Protein AF-A0A4R7LLY3-F1 (afdb_monomer_lite)

Secondary structure (DSSP, 8-state):
-PPPHHHHHHHHHHHHHHHT--HHHHHHHHTS-----SS--HHHHHHHHHHHHHHHHHHSTT---GGGTTHHHHHHHHHHHTS--SSS-HHHHHHHHHHHHHHHHT--S-TTTGGGSHHHHHHHHHS-HHHHHHHHHHHHHHHHHTT-

Foldseek 3Di:
DDDDPVLCVLLVLLLVVLLPDDLVLQLVLLLLDQPPPDPHHSVRLSVVLSVLSVCCNPVVSLEDDPVPPSVSNLVSLLSLCVDQDQAANVSVLNSLSSVLSHCSPVVPDPSCPVCVDPRNLNSLCRYPPSSSVSNVVSVVVNVVVVVD

Sequence (148 aa):
MPENPKTHSIASSITALIASTDDEVLRDISRYDNHGGGGVTYEEALELHFKGLKDLIGRHNCRADWSKHYWYPMEAVELRAFVPDNGDNKSFAVATLFLLLDDIEDGGRDHMEARSSQRFLKSYQALPSEYSKLIMDGLKYLNNKSSI

Structure (mmCIF, N/CA/C/O backbone):
data_AF-A0A4R7LLY3-F1
#
_entry.id   AF-A0A4R7LLY3-F1
#
loop_
_atom_site.group_PDB
_atom_site.id
_atom_site.type_symbol
_atom_site.label_atom_id
_atom_site.label_alt_id
_atom_site.label_comp_id
_atom_site.label_asym_id
_atom_site.label_entity_id
_atom_site.label_seq_id
_atom_site.pdbx_PDB_ins_code
_atom_site.Cartn_x
_atom_site.Cartn_y
_atom_site.Cartn_z
_atom_site.occupancy
_atom_site.B_iso_or_equiv
_atom_site.auth_seq_id
_atom_site.auth_comp_id
_atom_site.auth_asym_id
_atom_site.auth_atom_id
_atom_site.pdbx_PDB_model_num
ATOM 1 N N . MET A 1 1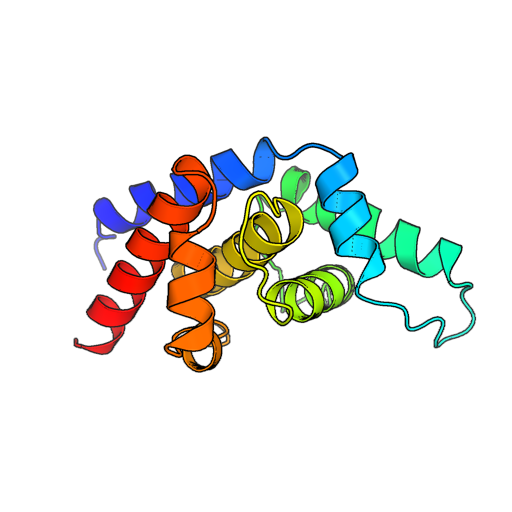 ? -10.729 -24.607 12.266 1.00 40.16 1 MET A N 1
ATOM 2 C CA . MET A 1 1 ? -11.101 -23.657 13.339 1.00 40.16 1 MET A CA 1
ATOM 3 C C . MET A 1 1 ? -12.129 -22.696 12.764 1.00 40.16 1 MET A C 1
ATOM 5 O O . MET A 1 1 ? -11.964 -22.365 11.597 1.00 40.16 1 MET A O 1
ATOM 9 N N . PRO A 1 2 ? -13.204 -22.315 13.475 1.00 42.09 2 PRO A N 1
ATOM 10 C CA . PRO A 1 2 ? -14.177 -21.380 12.918 1.00 42.09 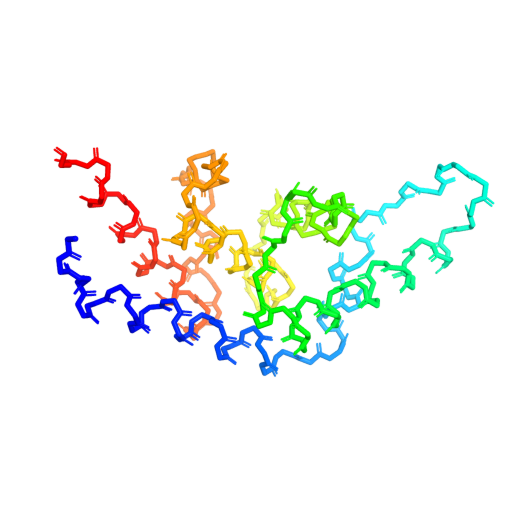2 PRO A CA 1
ATOM 11 C C . PRO A 1 2 ? -13.528 -19.997 12.777 1.00 42.09 2 PRO A C 1
ATOM 13 O O . PRO A 1 2 ? -13.006 -19.449 13.746 1.00 42.09 2 PRO A O 1
ATOM 16 N N . GLU A 1 3 ? -13.512 -19.476 11.553 1.00 45.06 3 GLU A N 1
ATOM 17 C CA . GLU A 1 3 ? -12.971 -18.161 11.211 1.00 45.06 3 GLU A CA 1
ATOM 18 C C . GLU A 1 3 ? -13.739 -17.061 11.959 1.00 45.06 3 GLU A C 1
ATOM 20 O O . GLU A 1 3 ? -14.970 -17.060 12.010 1.00 45.06 3 GLU A O 1
ATOM 25 N N . ASN A 1 4 ? -13.020 -16.125 12.581 1.00 49.06 4 ASN A N 1
ATOM 26 C CA . ASN A 1 4 ? -13.633 -15.023 13.314 1.00 49.06 4 ASN A CA 1
ATOM 27 C C . ASN A 1 4 ? -14.253 -14.027 12.310 1.00 49.06 4 ASN A C 1
ATOM 29 O O . ASN A 1 4 ? -13.516 -13.442 11.513 1.00 49.06 4 ASN A O 1
ATOM 33 N N . PRO A 1 5 ? -15.572 -13.761 12.345 1.00 51.66 5 PRO A N 1
ATOM 34 C CA . PRO A 1 5 ? -16.241 -12.893 11.369 1.00 51.66 5 PRO A CA 1
ATOM 35 C C . PRO A 1 5 ? -15.711 -11.448 11.351 1.00 51.66 5 PRO A C 1
ATOM 37 O O . PRO A 1 5 ? -15.893 -10.736 10.365 1.00 51.66 5 PRO A O 1
ATOM 40 N N . LYS A 1 6 ? -15.009 -11.002 12.404 1.00 55.84 6 LYS A N 1
ATOM 41 C CA . LYS A 1 6 ? -14.351 -9.683 12.434 1.00 55.84 6 LYS A CA 1
ATOM 42 C C . LYS A 1 6 ? -13.113 -9.601 11.533 1.00 55.84 6 LYS A C 1
ATOM 44 O O . LYS A 1 6 ? -12.826 -8.528 11.012 1.00 55.84 6 LYS A O 1
ATOM 49 N N . THR A 1 7 ? -12.410 -10.715 11.326 1.00 54.69 7 THR A N 1
ATOM 50 C CA . THR A 1 7 ? -11.206 -10.796 10.483 1.00 54.69 7 THR A CA 1
ATOM 51 C C . THR A 1 7 ? -11.535 -10.530 9.019 1.00 54.69 7 THR A C 1
ATOM 53 O O . THR A 1 7 ? -10.885 -9.703 8.382 1.00 54.69 7 THR A O 1
ATOM 56 N N . HIS A 1 8 ? -12.609 -11.156 8.523 1.00 59.09 8 HIS A N 1
ATOM 57 C CA . HIS A 1 8 ? -13.092 -10.958 7.154 1.00 59.09 8 HIS A CA 1
ATOM 58 C C . HIS A 1 8 ? -13.503 -9.508 6.884 1.00 59.09 8 HIS A C 1
ATOM 60 O O . HIS A 1 8 ? -13.317 -9.025 5.774 1.00 59.09 8 HIS A O 1
ATOM 66 N N . SER A 1 9 ? -13.989 -8.769 7.887 1.00 82.88 9 SER A N 1
ATOM 67 C CA . SER A 1 9 ? -14.405 -7.373 7.702 1.00 82.88 9 SER A CA 1
ATOM 68 C C . SER A 1 9 ? -13.233 -6.410 7.483 1.00 82.88 9 SER A C 1
ATOM 70 O O . SER A 1 9 ? -13.346 -5.523 6.637 1.00 82.88 9 SER A O 1
ATOM 72 N N . ILE A 1 10 ? -12.136 -6.543 8.237 1.00 90.62 10 ILE A N 1
ATOM 73 C CA . ILE A 1 10 ? -11.000 -5.607 8.144 1.00 90.62 10 ILE A CA 1
ATOM 74 C C . ILE A 1 10 ? -10.178 -5.906 6.890 1.00 90.62 10 ILE A C 1
ATOM 76 O O . ILE A 1 10 ? -9.956 -4.996 6.096 1.00 90.62 10 ILE A O 1
ATOM 80 N N . ALA A 1 11 ? -9.817 -7.174 6.657 1.00 91.06 11 ALA A N 1
ATOM 81 C CA . ALA A 1 11 ? -9.072 -7.583 5.464 1.00 91.06 11 ALA A CA 1
ATOM 82 C C . ALA A 1 11 ? -9.822 -7.224 4.168 1.00 91.06 11 ALA A C 1
ATOM 84 O O . ALA A 1 11 ? -9.231 -6.652 3.253 1.00 91.06 11 ALA A O 1
ATOM 85 N N . SER A 1 12 ? -11.143 -7.449 4.117 1.00 92.88 12 SER A N 1
ATOM 86 C CA . SER A 1 12 ? -11.955 -7.059 2.953 1.00 92.88 12 SER A CA 1
ATOM 87 C C . SER A 1 12 ? -12.010 -5.546 2.754 1.00 92.88 12 SER A C 1
ATOM 89 O O . SER A 1 12 ? -11.974 -5.083 1.618 1.00 92.88 12 SER A O 1
ATOM 91 N N . SER A 1 13 ? -12.075 -4.763 3.837 1.00 95.00 13 SER A N 1
ATOM 92 C CA . SER A 1 13 ? -12.093 -3.295 3.739 1.00 95.00 13 SER A CA 1
ATOM 93 C C . SER A 1 13 ? -10.754 -2.747 3.246 1.00 95.00 13 SER A C 1
ATOM 95 O O . SER A 1 13 ? -10.731 -1.859 2.398 1.00 95.00 13 SER A O 1
ATOM 97 N N . ILE A 1 14 ? -9.643 -3.308 3.735 1.00 95.81 14 ILE A N 1
ATOM 98 C CA . ILE A 1 14 ? -8.294 -2.980 3.263 1.00 95.81 14 ILE A CA 1
ATOM 99 C C . ILE A 1 14 ? -8.152 -3.350 1.781 1.00 95.81 14 ILE A C 1
ATOM 101 O O . ILE A 1 14 ? -7.760 -2.508 0.978 1.00 95.81 14 ILE A O 1
ATOM 105 N N . THR A 1 15 ? -8.552 -4.568 1.405 1.00 95.12 15 THR A N 1
ATOM 106 C CA . THR A 1 15 ? -8.518 -5.047 0.014 1.00 95.12 15 THR A CA 1
ATOM 107 C C . THR A 1 15 ? -9.320 -4.135 -0.911 1.00 95.12 15 THR A C 1
ATOM 109 O O . THR A 1 15 ? -8.818 -3.728 -1.954 1.00 95.12 15 THR A O 1
ATOM 112 N N . ALA A 1 16 ? -10.548 -3.770 -0.529 1.00 95.25 16 ALA A N 1
ATOM 113 C CA . ALA A 1 16 ? -11.403 -2.898 -1.332 1.00 95.25 16 ALA A CA 1
ATOM 114 C C . ALA A 1 16 ? -10.771 -1.517 -1.554 1.00 95.25 16 ALA A C 1
ATOM 116 O O . ALA A 1 16 ? -10.820 -0.983 -2.661 1.00 95.25 16 ALA A O 1
ATOM 117 N N . LEU A 1 17 ? -10.144 -0.957 -0.518 1.00 96.44 17 LEU A N 1
ATOM 118 C CA . LEU A 1 17 ? -9.499 0.346 -0.602 1.00 96.44 17 LEU A CA 1
ATOM 119 C C . LEU A 1 17 ? -8.230 0.300 -1.473 1.00 96.44 17 LEU A C 1
ATOM 121 O O . LEU A 1 17 ? -8.070 1.144 -2.357 1.00 96.44 17 LEU A O 1
ATOM 125 N N . ILE A 1 18 ? -7.383 -0.721 -1.310 1.00 96.31 18 ILE A N 1
ATOM 126 C CA . ILE A 1 18 ? -6.226 -0.949 -2.191 1.00 96.31 18 ILE A CA 1
ATOM 127 C C . ILE A 1 18 ? -6.691 -1.120 -3.646 1.00 96.31 18 ILE A C 1
ATOM 129 O O . ILE A 1 18 ? -6.160 -0.469 -4.542 1.00 96.31 18 ILE A O 1
ATOM 133 N N . ALA A 1 19 ? -7.727 -1.926 -3.891 1.00 95.44 19 ALA A N 1
ATOM 134 C CA . ALA A 1 19 ? -8.247 -2.176 -5.234 1.00 95.44 19 ALA A CA 1
ATOM 135 C C . ALA A 1 19 ? -8.849 -0.931 -5.909 1.00 95.44 19 ALA A C 1
ATOM 137 O O . ALA A 1 19 ? -8.879 -0.855 -7.137 1.00 95.44 19 ALA A O 1
ATOM 138 N N . SER A 1 20 ? -9.308 0.044 -5.121 1.00 95.00 20 SER A N 1
ATOM 139 C CA . SER A 1 20 ? -9.812 1.332 -5.613 1.00 95.00 20 SER A CA 1
ATOM 140 C C . SER A 1 20 ? -8.725 2.387 -5.845 1.00 95.00 20 SER A C 1
ATOM 142 O O . SER A 1 20 ? -9.041 3.485 -6.295 1.00 95.00 20 SER A O 1
ATOM 144 N N . THR A 1 21 ? -7.463 2.075 -5.534 1.00 94.81 21 THR A N 1
ATOM 145 C CA . THR A 1 21 ? -6.358 3.035 -5.615 1.00 94.81 21 THR A CA 1
ATOM 146 C C . THR A 1 21 ? -6.023 3.392 -7.063 1.00 94.81 21 THR A C 1
ATOM 148 O O . THR A 1 21 ? -5.897 2.532 -7.936 1.00 94.81 21 THR A O 1
ATOM 151 N N . ASP A 1 22 ? -5.836 4.685 -7.293 1.00 94.94 22 ASP A N 1
ATOM 152 C CA . ASP A 1 22 ? -5.508 5.306 -8.567 1.00 94.94 22 ASP A CA 1
ATOM 153 C C . ASP A 1 22 ? -4.120 4.875 -9.074 1.00 94.94 22 ASP A C 1
ATOM 155 O O . ASP A 1 22 ? -3.164 4.728 -8.306 1.00 94.94 22 ASP A O 1
ATOM 159 N N . ASP A 1 23 ? -3.962 4.779 -10.397 1.00 96.00 23 ASP A N 1
ATOM 160 C CA . ASP A 1 23 ? -2.685 4.405 -11.020 1.00 96.00 23 ASP A CA 1
ATOM 161 C C . ASP A 1 23 ? -1.538 5.363 -10.659 1.00 96.00 23 ASP A C 1
ATOM 163 O O . ASP A 1 23 ? -0.390 4.933 -10.576 1.00 96.00 23 ASP A O 1
ATOM 167 N N . GLU A 1 24 ? -1.822 6.644 -10.410 1.00 96.19 24 GLU A N 1
ATOM 168 C CA . GLU A 1 24 ? -0.807 7.621 -9.997 1.00 96.19 24 GLU A CA 1
ATOM 169 C C . GLU A 1 24 ? -0.163 7.249 -8.656 1.00 96.19 24 GLU A C 1
ATOM 171 O O . GLU A 1 24 ? 1.058 7.316 -8.518 1.00 96.19 24 GLU A O 1
ATOM 176 N N . VAL A 1 25 ? -0.963 6.783 -7.695 1.00 95.75 25 VAL A N 1
ATOM 177 C CA . VAL A 1 25 ? -0.475 6.359 -6.378 1.00 95.75 25 VAL A CA 1
ATOM 178 C C . VAL A 1 25 ? 0.392 5.109 -6.512 1.00 95.75 25 VAL A C 1
ATOM 180 O O . VAL A 1 25 ? 1.459 5.027 -5.908 1.00 95.75 25 VAL A O 1
ATOM 183 N N . LEU A 1 26 ? -0.016 4.153 -7.350 1.00 95.12 26 LEU A N 1
ATOM 184 C CA . LEU A 1 26 ? 0.763 2.938 -7.611 1.00 95.12 26 LEU A CA 1
ATOM 185 C C . LEU A 1 26 ? 2.074 3.245 -8.350 1.00 95.12 26 LEU A C 1
ATOM 187 O O . LEU A 1 26 ? 3.115 2.656 -8.049 1.00 95.12 26 LEU A O 1
ATOM 191 N N . ARG A 1 27 ? 2.051 4.192 -9.296 1.00 94.19 27 ARG A N 1
ATOM 192 C CA . ARG A 1 27 ? 3.265 4.693 -9.956 1.00 94.19 27 ARG A CA 1
ATOM 193 C C . ARG A 1 27 ? 4.191 5.378 -8.968 1.00 94.19 27 ARG A C 1
ATOM 195 O O . ARG A 1 27 ? 5.400 5.222 -9.088 1.00 94.19 27 ARG A O 1
ATOM 202 N N . ASP A 1 28 ? 3.645 6.105 -7.999 1.00 93.75 28 ASP A N 1
ATOM 203 C CA . ASP A 1 28 ? 4.449 6.719 -6.953 1.00 93.75 28 ASP A CA 1
ATOM 204 C C . ASP A 1 28 ? 5.131 5.673 -6.066 1.00 93.75 28 ASP A C 1
ATOM 206 O O . ASP A 1 28 ? 6.340 5.752 -5.881 1.00 93.75 28 ASP A O 1
ATOM 210 N N . ILE A 1 29 ? 4.409 4.634 -5.624 1.00 93.88 29 ILE A N 1
ATOM 211 C CA . ILE A 1 29 ? 4.998 3.493 -4.892 1.00 93.88 29 ILE A CA 1
ATOM 212 C C . ILE A 1 29 ? 6.149 2.871 -5.697 1.00 93.88 29 ILE A C 1
ATOM 214 O O . ILE A 1 29 ? 7.231 2.656 -5.160 1.00 93.88 29 ILE A O 1
ATOM 218 N N . SER A 1 30 ? 5.946 2.650 -6.998 1.00 91.44 30 SER A N 1
ATOM 219 C CA . SER A 1 30 ? 6.920 2.001 -7.892 1.00 91.44 30 SER A CA 1
ATOM 220 C C . SER A 1 30 ? 8.260 2.739 -8.007 1.00 91.44 30 SER A C 1
ATOM 222 O O . SER A 1 30 ? 9.242 2.136 -8.417 1.00 91.44 30 SER A O 1
ATOM 224 N N . ARG A 1 31 ? 8.326 4.032 -7.656 1.00 89.94 31 ARG A N 1
ATOM 225 C CA . ARG A 1 31 ? 9.568 4.827 -7.695 1.00 89.94 31 ARG A CA 1
ATOM 226 C C . ARG A 1 31 ? 10.488 4.585 -6.500 1.00 89.94 31 ARG A C 1
ATOM 228 O O . ARG A 1 31 ? 11.633 5.032 -6.538 1.00 89.94 31 ARG A O 1
ATOM 235 N N . TYR A 1 32 ? 9.976 3.972 -5.430 1.00 86.62 32 TYR A N 1
ATOM 236 C CA . TYR A 1 32 ? 10.713 3.816 -4.174 1.00 86.62 32 TYR A CA 1
ATOM 237 C C . TYR A 1 32 ? 11.714 2.668 -4.195 1.00 86.62 32 TYR A C 1
ATOM 239 O O . TYR A 1 32 ? 12.619 2.672 -3.366 1.00 86.62 32 TYR A O 1
ATOM 247 N N . ASP A 1 33 ? 11.595 1.754 -5.154 1.00 79.56 33 ASP A N 1
ATOM 248 C CA . ASP A 1 33 ? 12.682 0.861 -5.523 1.00 79.56 33 ASP A CA 1
ATOM 249 C C . ASP A 1 33 ? 13.346 1.392 -6.799 1.00 79.56 33 ASP A C 1
ATOM 251 O O . ASP A 1 33 ? 12.700 1.631 -7.820 1.00 79.56 33 ASP A O 1
ATOM 255 N N . ASN A 1 34 ? 14.641 1.680 -6.700 1.00 64.81 34 ASN A N 1
ATOM 256 C CA . ASN A 1 34 ? 15.435 2.294 -7.759 1.00 64.81 34 ASN A CA 1
ATOM 257 C C . ASN A 1 34 ? 16.603 1.408 -8.197 1.00 64.81 34 ASN A C 1
ATOM 259 O O . ASN A 1 34 ? 17.502 1.888 -8.900 1.00 64.81 34 ASN A O 1
ATOM 263 N N . HIS A 1 35 ? 16.616 0.134 -7.797 1.00 61.91 35 HIS A N 1
ATOM 264 C CA . HIS A 1 35 ? 17.670 -0.778 -8.199 1.00 61.91 35 HIS A CA 1
ATOM 265 C C . HIS A 1 35 ? 17.537 -1.115 -9.694 1.00 61.91 35 HIS A C 1
ATOM 267 O O . HIS A 1 35 ? 16.940 -2.110 -10.088 1.00 61.91 35 HIS A O 1
ATOM 273 N N . GLY A 1 36 ? 18.194 -0.323 -10.548 1.00 51.81 36 GLY A N 1
ATOM 274 C CA . GLY A 1 36 ? 18.554 -0.687 -11.928 1.00 51.81 36 GLY A CA 1
ATOM 275 C C . GLY A 1 36 ? 19.631 -1.785 -11.981 1.00 51.81 36 GLY A C 1
ATOM 276 O O . GLY A 1 36 ? 20.603 -1.690 -12.730 1.00 51.81 36 GLY A O 1
ATOM 277 N N . GLY A 1 37 ? 19.532 -2.787 -11.106 1.00 51.09 37 GLY A N 1
ATOM 278 C CA . GLY A 1 37 ? 20.475 -3.892 -10.981 1.00 51.09 37 GLY A CA 1
ATOM 279 C C . GLY A 1 37 ? 20.001 -5.105 -11.775 1.00 51.09 37 GLY A C 1
ATOM 280 O O . GLY A 1 37 ? 18.852 -5.511 -11.660 1.00 51.09 37 GLY A O 1
ATOM 281 N N . GLY A 1 38 ? 20.893 -5.705 -12.570 1.00 59.44 38 GLY A N 1
ATOM 282 C CA . GLY A 1 38 ? 20.584 -6.910 -13.356 1.00 59.44 38 GLY A CA 1
ATOM 283 C C . GLY A 1 38 ? 20.393 -6.690 -14.860 1.00 59.44 38 GLY A C 1
ATOM 284 O O . GLY A 1 38 ? 19.888 -7.580 -15.535 1.00 59.44 38 GLY A O 1
ATOM 285 N N . GLY A 1 39 ? 20.828 -5.545 -15.400 1.00 67.31 39 GLY A N 1
ATOM 286 C CA . GLY A 1 39 ? 20.811 -5.287 -16.847 1.00 67.31 39 GLY A CA 1
ATOM 287 C C . GLY A 1 39 ? 19.519 -4.660 -17.378 1.00 67.31 39 GLY A C 1
ATOM 288 O O . GLY A 1 39 ? 19.296 -4.710 -18.582 1.00 67.31 39 GLY A O 1
ATOM 289 N N . VAL A 1 40 ? 18.707 -4.072 -16.497 1.00 74.94 40 VAL A N 1
ATOM 290 C CA . VAL A 1 40 ? 17.516 -3.279 -16.840 1.00 74.94 40 VAL A CA 1
ATOM 291 C C . VAL A 1 40 ? 17.734 -1.808 -16.488 1.00 74.94 40 VAL A C 1
ATOM 293 O O . VAL A 1 40 ? 18.466 -1.495 -15.544 1.00 74.94 40 VAL A O 1
ATOM 296 N N . THR A 1 41 ? 17.130 -0.894 -17.247 1.00 84.12 41 THR A N 1
ATOM 297 C CA . THR A 1 41 ? 17.174 0.543 -16.939 1.00 84.12 41 THR A CA 1
ATOM 298 C C . THR A 1 41 ? 16.283 0.885 -15.742 1.00 84.12 41 THR A C 1
ATOM 300 O O . THR A 1 41 ? 15.451 0.091 -15.305 1.00 84.12 41 THR A O 1
ATOM 303 N N . TYR A 1 42 ? 16.439 2.099 -15.210 1.00 82.31 42 TYR A N 1
ATOM 304 C CA . TYR A 1 42 ? 15.570 2.615 -14.151 1.00 82.31 42 TYR A CA 1
ATOM 305 C C . TYR A 1 42 ? 14.093 2.644 -14.581 1.00 82.31 42 TYR A C 1
ATOM 307 O O . TYR A 1 42 ? 13.209 2.249 -13.824 1.00 82.31 42 TYR A O 1
ATOM 315 N N . GLU A 1 43 ? 13.821 3.068 -15.815 1.00 86.06 43 GLU A N 1
ATOM 316 C CA . GLU A 1 43 ? 12.471 3.119 -16.375 1.00 86.06 43 GLU A CA 1
ATOM 317 C C . GLU A 1 43 ? 11.868 1.718 -16.527 1.00 86.06 43 GLU A C 1
ATOM 319 O O . GLU A 1 43 ? 10.690 1.519 -16.235 1.00 86.06 43 GLU A O 1
ATOM 324 N N . GLU A 1 44 ? 12.673 0.738 -16.943 1.00 85.69 44 GLU A N 1
ATOM 325 C CA . GLU A 1 44 ? 12.243 -0.659 -17.034 1.00 85.69 44 GLU A CA 1
ATOM 326 C C . GLU A 1 44 ? 11.912 -1.236 -15.654 1.00 85.69 44 GLU A C 1
ATOM 328 O O . GLU A 1 44 ? 10.888 -1.906 -15.505 1.00 85.69 44 GLU A O 1
ATOM 333 N N . ALA A 1 45 ? 12.721 -0.931 -14.635 1.00 83.25 45 ALA A N 1
ATOM 334 C CA . ALA A 1 45 ? 12.459 -1.348 -13.263 1.00 83.25 45 ALA A CA 1
ATOM 335 C C . ALA A 1 45 ? 11.140 -0.760 -12.728 1.00 83.25 45 ALA A C 1
ATOM 337 O O . ALA A 1 45 ? 10.270 -1.491 -12.246 1.00 83.25 45 ALA A O 1
ATOM 338 N N . LEU A 1 46 ? 10.933 0.549 -12.908 1.00 88.12 46 LEU A N 1
ATOM 339 C CA . LEU A 1 46 ? 9.700 1.233 -12.508 1.00 88.12 46 LEU A CA 1
ATOM 340 C C . LEU A 1 46 ? 8.464 0.581 -13.140 1.00 88.12 46 LEU A C 1
ATOM 342 O O . LEU A 1 46 ? 7.489 0.294 -12.441 1.00 88.12 46 LEU A O 1
ATOM 346 N N . GLU A 1 47 ? 8.491 0.322 -14.450 1.00 89.81 47 GLU A N 1
ATOM 347 C CA . GLU A 1 47 ? 7.358 -0.295 -15.149 1.00 89.81 47 GLU A CA 1
ATOM 348 C C . GLU A 1 47 ? 7.107 -1.740 -14.697 1.00 89.81 47 GLU A C 1
ATOM 350 O O . GLU A 1 47 ? 5.951 -2.166 -14.605 1.00 89.81 47 GLU A O 1
ATOM 355 N N . LEU A 1 48 ? 8.155 -2.493 -14.357 1.00 87.69 48 LEU A N 1
ATOM 356 C CA . LEU A 1 48 ? 8.012 -3.828 -13.778 1.00 87.69 48 LEU A CA 1
ATOM 357 C C . LEU A 1 48 ? 7.351 -3.778 -12.389 1.00 87.69 48 LEU A C 1
ATOM 359 O O . LEU A 1 48 ? 6.456 -4.589 -12.130 1.00 87.69 48 LEU A O 1
ATOM 363 N N . HIS A 1 49 ? 7.711 -2.821 -11.524 1.00 89.38 49 HIS A N 1
ATOM 364 C CA . HIS A 1 49 ? 7.065 -2.652 -10.216 1.00 89.38 49 HIS A CA 1
ATOM 365 C C . HIS A 1 49 ? 5.604 -2.251 -10.386 1.00 89.38 49 HIS A C 1
ATOM 367 O O . HIS A 1 49 ? 4.721 -2.876 -9.799 1.00 89.38 49 HIS A O 1
ATOM 373 N N . PHE A 1 50 ? 5.334 -1.274 -11.253 1.00 92.62 50 PHE A N 1
ATOM 374 C CA . PHE A 1 50 ? 3.979 -0.799 -11.509 1.00 92.62 50 PHE A CA 1
ATOM 375 C C . PHE A 1 50 ? 3.085 -1.923 -12.038 1.00 92.62 50 PHE A C 1
ATOM 377 O O . PHE A 1 50 ? 1.992 -2.157 -11.516 1.00 92.62 50 PHE A O 1
ATOM 384 N N . LYS A 1 51 ? 3.568 -2.692 -13.020 1.00 91.50 51 LYS A N 1
ATOM 385 C CA . LYS A 1 51 ? 2.852 -3.863 -13.535 1.00 91.50 51 LYS A CA 1
ATOM 386 C C . LYS A 1 51 ? 2.653 -4.927 -12.455 1.00 91.50 51 LYS A C 1
ATOM 388 O O . LYS A 1 51 ? 1.567 -5.496 -12.370 1.00 91.50 51 LYS A O 1
ATOM 393 N N . GLY A 1 52 ? 3.664 -5.174 -11.625 1.00 90.31 52 GLY A N 1
ATOM 394 C CA . GLY A 1 52 ? 3.575 -6.097 -10.496 1.00 90.31 52 GLY A CA 1
ATOM 395 C C . GLY A 1 52 ? 2.492 -5.692 -9.493 1.00 90.31 52 GLY A C 1
ATOM 396 O O . GLY A 1 52 ? 1.691 -6.533 -9.097 1.00 90.31 52 GLY A O 1
ATOM 397 N N . LEU A 1 53 ? 2.393 -4.404 -9.150 1.00 92.69 53 LEU A N 1
ATOM 398 C CA . LEU A 1 53 ? 1.340 -3.870 -8.278 1.00 92.69 53 LEU A CA 1
ATOM 399 C C . LEU A 1 53 ? -0.056 -4.043 -8.894 1.00 92.69 53 LEU A C 1
ATOM 401 O O . LEU A 1 53 ? -0.992 -4.458 -8.210 1.00 92.69 53 LEU A O 1
ATOM 405 N N . LYS A 1 54 ? -0.206 -3.778 -10.197 1.00 93.88 54 LYS A N 1
ATOM 406 C CA . LYS A 1 54 ? -1.477 -3.998 -10.910 1.00 93.88 54 LYS A CA 1
ATOM 407 C C . LYS A 1 54 ? -1.866 -5.476 -10.940 1.00 93.88 54 LYS A C 1
ATOM 409 O O . LYS A 1 54 ? -3.042 -5.792 -10.761 1.00 93.88 54 LYS A O 1
ATOM 414 N N . ASP A 1 55 ? -0.900 -6.371 -11.133 1.00 90.69 55 ASP A N 1
ATOM 415 C CA . ASP A 1 55 ? -1.127 -7.816 -11.091 1.00 90.69 55 ASP A CA 1
ATOM 416 C C . ASP A 1 55 ? -1.501 -8.282 -9.675 1.00 90.69 55 ASP A C 1
ATOM 418 O O . ASP A 1 55 ? -2.440 -9.070 -9.543 1.00 90.69 55 ASP A O 1
ATOM 422 N N . LEU A 1 56 ? -0.862 -7.756 -8.620 1.00 89.50 56 LEU A N 1
ATOM 423 C CA . LEU A 1 56 ? -1.252 -8.026 -7.231 1.00 89.50 56 LEU A CA 1
ATOM 424 C C . LEU A 1 56 ? -2.717 -7.652 -6.991 1.00 89.50 56 LEU A C 1
ATOM 426 O O . LEU A 1 56 ? -3.491 -8.481 -6.520 1.00 89.50 56 LEU A O 1
ATOM 430 N N . ILE A 1 57 ? -3.120 -6.441 -7.377 1.00 92.12 57 ILE A N 1
ATOM 431 C CA . ILE A 1 57 ? -4.497 -5.960 -7.207 1.00 92.12 57 ILE A CA 1
ATOM 432 C C . ILE A 1 57 ? -5.486 -6.809 -8.012 1.00 92.12 57 ILE A C 1
ATOM 434 O O . ILE A 1 57 ? -6.476 -7.293 -7.468 1.00 92.12 57 ILE A O 1
ATOM 438 N N . GLY A 1 58 ? -5.228 -6.995 -9.308 1.00 89.06 58 GLY A N 1
ATOM 439 C CA . GLY A 1 58 ? -6.189 -7.606 -10.221 1.00 89.06 58 GLY A CA 1
ATOM 440 C C . GLY A 1 58 ? -6.217 -9.130 -10.160 1.00 89.06 58 GLY A C 1
ATOM 441 O O . GLY A 1 58 ? -7.280 -9.728 -10.015 1.00 89.06 58 GLY A O 1
ATOM 442 N N . ARG A 1 59 ? -5.057 -9.777 -10.305 1.00 86.12 59 ARG A N 1
ATOM 443 C CA . ARG A 1 59 ? -4.958 -11.242 -10.431 1.00 86.12 59 ARG A CA 1
ATOM 444 C C . ARG A 1 59 ? -4.862 -11.945 -9.089 1.00 86.12 59 ARG A C 1
ATOM 446 O O . ARG A 1 59 ? -5.337 -13.072 -8.974 1.00 86.12 59 ARG A O 1
ATOM 453 N N . HIS A 1 60 ? -4.256 -11.296 -8.100 1.00 84.19 60 HIS A N 1
ATOM 454 C CA . HIS A 1 60 ? -4.009 -11.891 -6.788 1.00 84.19 60 HIS A CA 1
ATOM 455 C C . HIS A 1 60 ? -4.892 -11.310 -5.680 1.00 84.19 60 HIS A C 1
ATOM 457 O O . HIS A 1 60 ? -4.710 -11.662 -4.519 1.00 84.19 60 HIS A O 1
ATOM 463 N N . ASN A 1 61 ? -5.873 -10.464 -6.016 1.00 88.25 61 ASN A N 1
ATOM 464 C CA . ASN A 1 61 ? -6.790 -9.852 -5.051 1.00 88.25 61 ASN A CA 1
ATOM 465 C C . ASN A 1 61 ? -6.047 -9.194 -3.869 1.00 88.25 61 ASN A C 1
ATOM 467 O O . ASN A 1 61 ? -6.390 -9.395 -2.709 1.00 88.25 61 ASN A O 1
ATOM 471 N N . CYS A 1 62 ? -4.997 -8.438 -4.189 1.00 89.62 62 CYS A N 1
ATOM 472 C CA . CYS A 1 62 ? -4.082 -7.761 -3.266 1.00 89.62 62 CYS A CA 1
ATOM 473 C C . CYS A 1 62 ? -3.190 -8.675 -2.402 1.00 89.62 62 CYS A C 1
ATOM 475 O O . CYS A 1 62 ? -2.471 -8.158 -1.552 1.00 89.62 62 CYS A O 1
ATOM 477 N N . ARG A 1 63 ? -3.187 -9.996 -2.622 1.00 84.38 63 ARG A N 1
ATOM 478 C CA . ARG A 1 63 ? -2.402 -10.959 -1.828 1.00 84.38 63 ARG A CA 1
ATOM 479 C C . ARG A 1 63 ? -1.020 -11.196 -2.414 1.00 84.38 63 ARG A C 1
ATOM 481 O O . ARG A 1 63 ? -0.897 -11.481 -3.608 1.00 84.38 63 ARG A O 1
ATOM 488 N N . ALA A 1 64 ? 0.013 -11.131 -1.581 1.00 77.81 64 ALA A N 1
ATOM 489 C CA . ALA A 1 64 ? 1.365 -11.471 -1.996 1.00 77.81 64 ALA A CA 1
ATOM 490 C C . ALA A 1 64 ? 1.550 -12.999 -2.034 1.00 77.81 64 ALA A C 1
ATOM 492 O O . ALA A 1 64 ? 1.253 -13.709 -1.081 1.00 77.81 64 ALA A O 1
ATOM 493 N N . ASP A 1 65 ? 2.068 -13.530 -3.145 1.00 74.50 65 ASP A N 1
ATOM 494 C CA . ASP A 1 65 ? 2.462 -14.942 -3.245 1.00 74.50 65 ASP A CA 1
ATOM 495 C C . ASP A 1 65 ? 3.981 -15.070 -3.066 1.00 74.50 65 ASP A C 1
ATOM 497 O O . ASP A 1 65 ? 4.767 -15.043 -4.023 1.00 74.50 65 ASP A O 1
ATOM 501 N N . TRP A 1 66 ? 4.401 -15.228 -1.811 1.00 70.19 66 TRP A N 1
ATOM 502 C CA . TRP A 1 66 ? 5.811 -15.355 -1.442 1.00 70.19 66 TRP A CA 1
ATOM 503 C C . TRP A 1 66 ? 6.462 -16.664 -1.916 1.00 70.19 66 TRP A C 1
ATOM 505 O O . TRP A 1 66 ? 7.693 -16.746 -1.946 1.00 70.19 66 TRP A O 1
ATOM 515 N N . SER A 1 67 ? 5.667 -17.663 -2.326 1.00 65.88 67 SER A N 1
ATOM 516 C CA . SER A 1 67 ? 6.153 -18.964 -2.810 1.00 65.88 67 SER A CA 1
ATOM 517 C C . SER A 1 67 ? 6.672 -18.927 -4.254 1.00 65.88 67 SER A C 1
ATOM 519 O O . SER A 1 67 ? 7.411 -19.821 -4.664 1.00 65.88 67 SER A O 1
ATOM 521 N N . LYS A 1 68 ? 6.326 -17.885 -5.025 1.00 58.34 68 LYS A N 1
ATOM 522 C CA . LYS A 1 68 ? 6.624 -17.776 -6.468 1.00 58.34 68 LYS A CA 1
ATOM 523 C C . LYS A 1 68 ? 7.589 -16.652 -6.852 1.00 58.34 68 LYS A C 1
ATOM 525 O O . LYS A 1 68 ? 7.617 -16.243 -8.007 1.00 58.34 68 LYS A O 1
ATOM 530 N N . HIS A 1 69 ? 8.394 -16.149 -5.918 1.00 52.62 69 HIS A N 1
ATOM 531 C CA . HIS A 1 69 ? 9.325 -15.043 -6.182 1.00 52.62 69 HIS A CA 1
ATOM 532 C C . HIS A 1 69 ? 8.661 -13.730 -6.665 1.00 52.62 69 HIS A C 1
ATOM 534 O O . HIS A 1 69 ? 9.323 -12.913 -7.299 1.00 52.62 69 HIS A O 1
ATOM 540 N N . TYR A 1 70 ? 7.404 -13.439 -6.296 1.00 57.50 70 TYR A N 1
ATOM 541 C CA . TYR A 1 70 ? 6.790 -12.107 -6.500 1.00 57.50 70 TYR A CA 1
ATOM 542 C C . TYR A 1 70 ? 7.327 -11.040 -5.525 1.00 57.50 70 TYR A C 1
ATOM 544 O O . TYR A 1 70 ? 6.601 -10.170 -5.056 1.00 57.50 70 TYR A O 1
ATOM 552 N N . TRP A 1 71 ? 8.622 -11.102 -5.220 1.00 59.69 71 TRP A N 1
ATOM 553 C CA . TRP A 1 71 ? 9.305 -10.198 -4.295 1.00 59.69 71 TRP A CA 1
ATOM 554 C C . TRP A 1 71 ? 9.436 -8.795 -4.900 1.00 59.69 71 TRP A C 1
ATOM 556 O O . TRP A 1 71 ? 9.510 -7.812 -4.176 1.00 59.69 71 TRP A O 1
ATOM 566 N N . TYR A 1 72 ? 9.379 -8.706 -6.231 1.00 68.38 72 TYR A N 1
ATOM 567 C CA . TYR A 1 72 ? 9.643 -7.486 -6.977 1.00 68.38 72 TYR A CA 1
ATOM 568 C C . TYR A 1 72 ? 8.682 -6.320 -6.656 1.00 68.38 72 TYR A C 1
ATOM 570 O O . TYR A 1 72 ? 9.154 -5.268 -6.243 1.00 68.38 72 TYR A O 1
ATOM 578 N N . PRO A 1 73 ? 7.340 -6.431 -6.756 1.00 81.12 73 PRO A N 1
ATOM 579 C CA . PRO A 1 73 ? 6.464 -5.320 -6.363 1.00 81.12 73 PRO A CA 1
ATOM 580 C C . PRO A 1 73 ? 6.485 -5.028 -4.854 1.00 81.12 73 PRO A C 1
ATOM 582 O O . PRO A 1 73 ? 6.269 -3.884 -4.461 1.00 81.12 73 PRO A O 1
ATOM 585 N N . MET A 1 74 ? 6.748 -6.037 -4.014 1.00 86.56 74 MET A N 1
ATOM 586 C CA . MET A 1 74 ? 6.728 -5.875 -2.558 1.00 86.56 74 MET A CA 1
ATOM 587 C C . MET A 1 74 ? 7.941 -5.106 -2.026 1.00 86.56 74 MET A C 1
ATOM 589 O O . MET A 1 74 ? 7.806 -4.418 -1.023 1.00 86.56 74 MET A O 1
ATOM 593 N N . GLU A 1 75 ? 9.083 -5.125 -2.715 1.00 86.19 75 GLU A N 1
ATOM 594 C CA . GLU A 1 75 ? 10.250 -4.313 -2.345 1.00 86.19 75 GLU A CA 1
ATOM 595 C C . GLU A 1 75 ? 9.930 -2.809 -2.394 1.00 86.19 75 GLU A C 1
ATOM 597 O O . GLU A 1 75 ? 10.102 -2.092 -1.406 1.00 86.19 75 GLU A O 1
ATOM 602 N N . ALA A 1 76 ? 9.331 -2.345 -3.495 1.00 89.81 76 ALA A N 1
ATOM 603 C CA . ALA A 1 76 ? 8.860 -0.967 -3.625 1.00 89.81 76 ALA A CA 1
ATOM 604 C C . ALA A 1 76 ? 7.806 -0.604 -2.557 1.00 89.81 76 ALA A C 1
ATOM 606 O O . ALA A 1 76 ? 7.828 0.500 -2.006 1.00 89.81 76 ALA A O 1
ATOM 607 N N . VAL A 1 77 ? 6.909 -1.540 -2.216 1.00 92.31 77 VAL A N 1
ATOM 608 C CA . VAL A 1 77 ? 5.928 -1.379 -1.126 1.00 92.31 77 VAL A CA 1
ATOM 609 C C . VAL A 1 77 ? 6.627 -1.223 0.225 1.00 92.31 77 VAL A C 1
ATOM 611 O O . VAL A 1 77 ? 6.323 -0.289 0.967 1.00 92.31 77 VAL A O 1
ATOM 614 N N . GLU A 1 78 ? 7.572 -2.101 0.554 1.00 89.81 78 GLU A N 1
ATOM 615 C CA . GLU A 1 78 ? 8.296 -2.078 1.825 1.00 89.81 78 GLU A CA 1
ATOM 616 C C . GLU A 1 78 ? 9.098 -0.790 2.005 1.00 89.81 78 GLU A C 1
ATOM 618 O O . GLU A 1 78 ? 9.024 -0.168 3.074 1.00 89.81 78 GLU A O 1
ATOM 623 N N . LEU A 1 79 ? 9.817 -0.374 0.957 1.00 90.12 79 LEU A N 1
ATOM 624 C CA . LEU A 1 79 ? 10.600 0.859 0.927 1.00 90.12 79 LEU A CA 1
ATOM 625 C C . LEU A 1 79 ? 9.692 2.078 1.065 1.00 90.12 79 LEU A C 1
ATOM 627 O O . LEU A 1 79 ? 9.953 2.955 1.895 1.00 90.12 79 LEU A O 1
ATOM 631 N N . ARG A 1 80 ? 8.574 2.111 0.330 1.00 92.31 80 ARG A N 1
ATOM 632 C CA . ARG A 1 80 ? 7.602 3.196 0.451 1.00 92.31 80 ARG A CA 1
ATOM 633 C C . ARG A 1 80 ? 7.023 3.274 1.857 1.00 92.31 80 ARG A C 1
ATOM 635 O O . ARG A 1 80 ? 6.966 4.363 2.430 1.00 92.31 80 ARG A O 1
ATOM 642 N N . ALA A 1 81 ? 6.609 2.147 2.423 1.00 92.12 81 ALA A N 1
ATOM 643 C CA . ALA A 1 81 ? 6.033 2.079 3.761 1.00 92.12 81 ALA A CA 1
ATOM 644 C C . ALA A 1 81 ? 7.051 2.411 4.868 1.00 92.12 81 ALA A C 1
ATOM 646 O O . ALA A 1 81 ? 6.651 2.663 6.000 1.00 92.12 81 ALA A O 1
ATOM 647 N N . PHE A 1 82 ? 8.358 2.435 4.580 1.00 89.31 82 PHE A N 1
ATOM 648 C CA . PHE A 1 82 ? 9.398 2.800 5.549 1.00 89.31 82 PHE A CA 1
ATOM 649 C C . PHE A 1 82 ? 9.657 4.310 5.646 1.00 89.31 82 PHE A C 1
ATOM 651 O O . PHE A 1 82 ? 10.365 4.757 6.551 1.00 89.31 82 PHE A O 1
ATOM 658 N N . VAL A 1 83 ? 9.082 5.112 4.747 1.00 87.44 83 VAL A N 1
ATOM 659 C CA . VAL A 1 83 ? 9.231 6.573 4.735 1.00 87.44 83 VAL A CA 1
ATOM 660 C C . VAL A 1 83 ? 7.945 7.212 5.276 1.00 87.44 83 VAL A C 1
ATOM 662 O O . VAL A 1 83 ? 7.081 7.601 4.482 1.00 87.44 83 VAL A O 1
ATOM 665 N N . PRO A 1 84 ? 7.777 7.290 6.616 1.00 82.50 84 PRO A N 1
ATOM 666 C CA . PRO A 1 84 ? 6.607 7.903 7.222 1.00 82.50 84 PRO A CA 1
ATOM 667 C C . PRO A 1 84 ? 6.565 9.389 6.897 1.00 82.50 84 PRO A C 1
ATOM 669 O O . PRO A 1 84 ? 7.569 10.095 7.032 1.00 8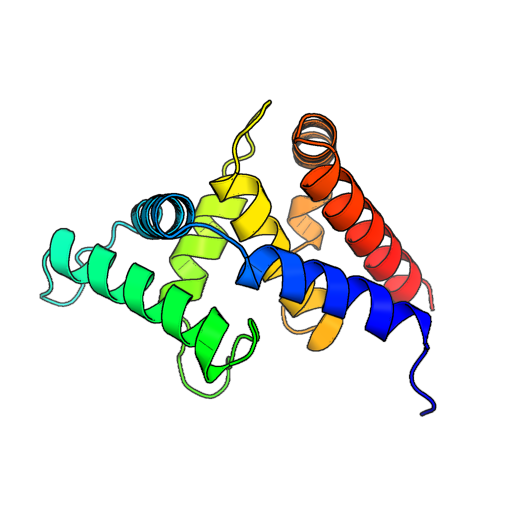2.50 84 PRO A O 1
ATOM 672 N N . ASP A 1 85 ? 5.381 9.838 6.501 1.00 78.94 85 ASP A N 1
ATOM 673 C CA . ASP A 1 85 ? 5.094 11.219 6.144 1.00 78.94 85 ASP A CA 1
ATOM 674 C C . ASP A 1 85 ? 3.953 11.761 7.015 1.00 78.94 85 ASP A C 1
ATOM 676 O O . ASP A 1 85 ? 3.110 11.008 7.506 1.00 78.94 85 ASP A O 1
ATOM 680 N N . ASN A 1 86 ? 3.940 13.070 7.239 1.00 73.12 86 ASN A N 1
ATOM 681 C CA . ASN A 1 86 ? 2.912 13.748 8.018 1.00 73.12 86 ASN A CA 1
ATOM 682 C C . ASN A 1 86 ? 1.942 14.448 7.047 1.00 73.12 86 ASN A C 1
ATOM 684 O O . ASN A 1 86 ? 2.220 15.570 6.632 1.00 73.12 86 ASN A O 1
ATOM 688 N N . GLY A 1 87 ? 0.809 13.824 6.689 1.00 74.00 87 GLY A N 1
ATOM 689 C CA . GLY A 1 87 ? -0.224 14.462 5.847 1.00 74.00 87 GLY A CA 1
ATOM 690 C C . GLY A 1 87 ? -0.983 13.528 4.891 1.00 74.00 87 GLY A C 1
ATOM 691 O O . GLY A 1 87 ? -1.125 12.345 5.169 1.00 74.00 87 GLY A O 1
ATOM 692 N N . ASP A 1 88 ? -1.457 14.064 3.752 1.00 75.44 88 ASP A N 1
ATOM 693 C CA . ASP A 1 88 ? -2.243 13.390 2.685 1.00 75.44 88 ASP A CA 1
ATOM 694 C C . ASP A 1 88 ? -1.384 12.517 1.748 1.00 75.44 88 ASP A C 1
ATOM 696 O O . ASP A 1 88 ? -1.543 12.492 0.526 1.00 75.44 88 ASP A O 1
ATOM 700 N N . ASN A 1 89 ? -0.400 11.815 2.309 1.00 89.38 89 ASN A N 1
ATOM 701 C CA . ASN A 1 89 ? 0.481 10.995 1.495 1.00 89.38 89 ASN A CA 1
ATOM 702 C C . ASN A 1 89 ? -0.141 9.616 1.218 1.00 89.38 89 ASN A C 1
ATOM 704 O O . ASN A 1 89 ? 0.094 8.636 1.932 1.00 89.38 89 ASN A O 1
ATOM 708 N N . LYS A 1 90 ? -0.946 9.549 0.155 1.00 93.88 90 LYS A N 1
ATOM 709 C CA . LYS A 1 90 ? -1.689 8.346 -0.250 1.00 93.88 90 LYS A CA 1
ATOM 710 C C . LYS A 1 90 ? -0.796 7.146 -0.569 1.00 93.88 90 LYS A C 1
ATOM 712 O O . LYS A 1 90 ? -1.157 6.028 -0.217 1.00 93.88 90 LYS A O 1
ATOM 717 N N . SER A 1 91 ? 0.377 7.338 -1.177 1.00 95.44 91 SER A N 1
ATOM 718 C CA . SER A 1 91 ? 1.272 6.217 -1.515 1.00 95.44 91 SER A CA 1
ATOM 719 C C . SER A 1 91 ? 1.883 5.572 -0.271 1.00 95.44 91 SER A C 1
ATOM 721 O O . SER A 1 91 ? 1.985 4.348 -0.214 1.00 95.44 91 SER A O 1
ATOM 723 N N . PHE A 1 92 ? 2.199 6.359 0.768 1.00 94.94 92 PHE A N 1
ATOM 724 C CA . PHE A 1 92 ? 2.595 5.831 2.082 1.00 94.94 92 PHE A CA 1
ATOM 725 C C . PHE A 1 92 ? 1.481 4.982 2.693 1.00 94.94 92 PHE A C 1
ATOM 727 O O . PHE A 1 92 ? 1.722 3.867 3.162 1.00 94.94 92 PHE A O 1
ATOM 734 N N . ALA A 1 93 ? 0.262 5.521 2.682 1.00 95.50 93 ALA A N 1
ATOM 735 C CA . ALA A 1 93 ? -0.901 4.875 3.262 1.00 95.50 93 ALA A CA 1
ATOM 736 C C . ALA A 1 93 ? -1.215 3.543 2.571 1.00 95.50 93 ALA A C 1
ATOM 738 O O . ALA A 1 93 ? -1.356 2.522 3.239 1.00 95.50 93 ALA A O 1
ATOM 739 N N . VAL A 1 94 ? -1.267 3.537 1.238 1.00 96.56 94 VAL A N 1
ATOM 740 C CA . VAL A 1 94 ? -1.551 2.336 0.443 1.00 96.56 94 VAL 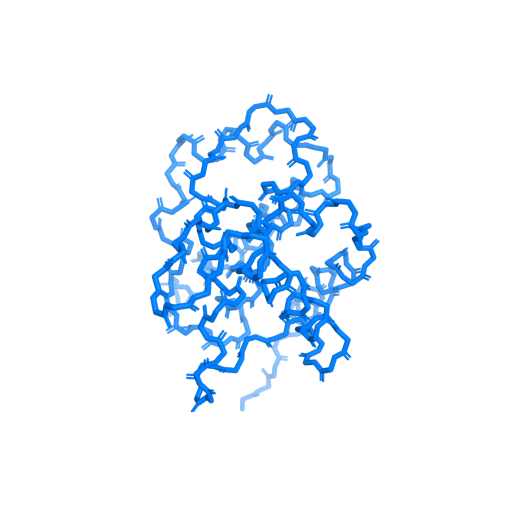A CA 1
ATOM 741 C C . VAL A 1 94 ? -0.446 1.293 0.596 1.00 96.56 94 VAL A C 1
ATOM 743 O O . VAL A 1 94 ? -0.752 0.122 0.805 1.00 96.56 94 VAL A O 1
ATOM 746 N N . ALA A 1 95 ? 0.829 1.693 0.576 1.00 95.19 95 ALA A N 1
ATOM 747 C CA . ALA A 1 95 ? 1.933 0.764 0.814 1.00 95.19 95 ALA A CA 1
ATOM 748 C C . ALA A 1 95 ? 1.862 0.134 2.217 1.00 95.19 95 ALA A C 1
ATOM 750 O O . ALA A 1 95 ? 2.037 -1.071 2.374 1.00 95.19 95 ALA A O 1
ATOM 751 N N . THR A 1 96 ? 1.528 0.930 3.236 1.00 95.12 96 THR A N 1
ATOM 752 C CA . THR A 1 96 ? 1.314 0.422 4.601 1.00 95.12 96 THR A CA 1
ATOM 753 C C . THR A 1 96 ? 0.153 -0.572 4.656 1.00 95.12 96 THR A C 1
ATOM 755 O O . THR A 1 96 ? 0.245 -1.592 5.332 1.00 95.12 96 THR A O 1
ATOM 758 N N . LEU A 1 97 ? -0.934 -0.303 3.932 1.00 95.38 97 LEU A N 1
ATOM 759 C CA . LEU A 1 97 ? -2.099 -1.181 3.870 1.00 95.38 97 LEU A CA 1
ATOM 760 C C . LEU A 1 97 ? -1.808 -2.516 3.176 1.00 95.38 97 LEU A C 1
ATOM 762 O O . LEU A 1 97 ? -2.342 -3.528 3.619 1.00 95.38 97 LEU A O 1
ATOM 766 N N . PHE A 1 98 ? -0.951 -2.542 2.149 1.00 94.06 98 PHE A N 1
ATOM 767 C CA . PHE A 1 98 ? -0.476 -3.796 1.550 1.00 94.06 98 PHE A CA 1
ATOM 768 C C . PHE A 1 98 ? 0.236 -4.678 2.583 1.00 94.06 98 PHE A C 1
ATOM 770 O O . PHE A 1 98 ? -0.120 -5.843 2.733 1.00 94.06 98 PHE A O 1
ATOM 777 N N . LEU A 1 99 ? 1.194 -4.118 3.330 1.00 92.50 99 LEU A N 1
ATOM 778 C CA . LEU A 1 99 ? 1.930 -4.867 4.360 1.00 92.50 99 LEU A CA 1
ATOM 779 C C . LEU A 1 99 ? 1.023 -5.320 5.506 1.00 92.50 99 LEU A C 1
ATOM 781 O O . LEU A 1 99 ? 1.137 -6.436 6.001 1.00 92.50 99 LEU A O 1
ATOM 785 N N . LEU A 1 100 ? 0.091 -4.458 5.914 1.00 93.12 100 LEU A N 1
ATOM 786 C CA . LEU A 1 100 ? -0.878 -4.783 6.952 1.00 93.12 100 LEU A CA 1
ATOM 787 C C . LEU A 1 100 ? -1.826 -5.909 6.517 1.00 93.12 100 LEU A C 1
ATOM 789 O O . LEU A 1 100 ? -2.180 -6.750 7.339 1.00 93.12 100 LEU A O 1
ATOM 793 N N . LEU A 1 101 ? -2.249 -5.927 5.250 1.00 92.25 101 LEU A N 1
ATOM 794 C CA . LEU A 1 101 ? -3.068 -7.007 4.701 1.00 92.25 101 LEU A CA 1
ATOM 795 C C . LEU A 1 101 ? -2.307 -8.339 4.725 1.00 92.25 101 LEU A C 1
ATOM 797 O O . LEU A 1 101 ? -2.868 -9.331 5.187 1.00 92.25 101 LEU A O 1
ATOM 801 N N . ASP A 1 102 ? -1.042 -8.332 4.298 1.00 88.69 102 ASP A N 1
ATOM 802 C CA . ASP A 1 102 ? -0.158 -9.506 4.308 1.00 88.69 102 ASP A CA 1
ATOM 803 C C . ASP A 1 102 ? -0.022 -10.103 5.722 1.00 88.69 102 ASP A C 1
ATOM 805 O O . ASP A 1 102 ? -0.299 -11.285 5.938 1.00 88.69 102 ASP A O 1
ATOM 809 N N . ASP A 1 103 ? 0.262 -9.267 6.726 1.00 88.56 103 ASP A N 1
ATOM 810 C CA . ASP A 1 103 ? 0.349 -9.708 8.125 1.00 88.56 103 ASP A CA 1
ATOM 811 C C . ASP A 1 103 ? -1.002 -10.210 8.678 1.00 88.56 103 ASP A C 1
ATOM 813 O O . ASP A 1 103 ? -1.051 -11.127 9.504 1.00 88.56 103 ASP A O 1
ATOM 817 N N . ILE A 1 104 ? -2.130 -9.630 8.247 1.00 88.44 104 ILE A N 1
ATOM 818 C CA . ILE A 1 104 ? -3.468 -10.044 8.702 1.00 88.44 104 ILE A CA 1
ATOM 819 C C . ILE A 1 104 ? -3.854 -11.422 8.158 1.00 88.44 104 ILE A C 1
ATOM 821 O O . ILE A 1 104 ? -4.419 -12.223 8.924 1.00 88.44 104 ILE A O 1
ATOM 825 N N . GLU A 1 105 ? -3.625 -11.650 6.862 1.00 84.69 105 GLU A N 1
ATOM 826 C CA . GLU A 1 105 ? -4.084 -12.832 6.125 1.00 84.69 105 GLU A CA 1
ATOM 827 C C . GLU A 1 105 ? -3.117 -14.006 6.248 1.00 84.69 105 GLU A C 1
ATOM 829 O O . GLU A 1 105 ? -3.548 -15.101 6.617 1.00 84.69 105 GLU A O 1
ATOM 834 N N . ASP A 1 106 ? -1.829 -13.768 6.015 1.00 72.94 106 ASP A N 1
ATOM 835 C CA . ASP A 1 106 ? -0.828 -14.829 5.904 1.00 72.94 106 ASP A CA 1
ATOM 836 C C . ASP A 1 106 ? 0.077 -14.918 7.141 1.00 72.94 106 ASP A C 1
ATOM 838 O O . ASP A 1 106 ? 0.799 -15.903 7.307 1.00 72.94 106 ASP A O 1
ATOM 842 N N . GLY A 1 107 ? 0.020 -13.924 8.043 1.00 64.19 107 GLY A N 1
ATOM 843 C CA . GLY A 1 107 ? 0.837 -13.871 9.266 1.00 64.19 107 GLY A CA 1
ATOM 844 C C . GLY A 1 107 ? 2.338 -13.965 8.984 1.00 64.19 107 GLY A C 1
ATOM 845 O O . GLY A 1 107 ? 3.095 -14.438 9.829 1.00 64.19 107 GLY A O 1
ATOM 846 N N . GLY A 1 108 ? 2.741 -13.626 7.756 1.00 58.41 108 GLY A N 1
ATOM 847 C CA . GLY A 1 108 ? 3.867 -14.280 7.104 1.00 58.41 108 GLY A CA 1
ATOM 848 C C . GLY A 1 108 ? 5.230 -13.716 7.467 1.00 58.41 108 GLY A C 1
ATOM 849 O O . GLY A 1 108 ? 6.219 -14.446 7.363 1.00 58.41 108 GLY A O 1
ATOM 850 N N . ARG A 1 109 ? 5.317 -12.434 7.848 1.00 67.44 109 ARG A N 1
ATOM 851 C CA . ARG A 1 109 ? 6.616 -11.748 7.973 1.00 67.44 109 ARG A CA 1
ATOM 852 C C . ARG A 1 109 ? 6.713 -10.682 9.065 1.00 67.44 109 ARG A C 1
ATOM 854 O O . ARG A 1 109 ? 7.809 -10.163 9.258 1.00 67.44 109 ARG A O 1
ATOM 861 N N . ASP A 1 110 ? 5.624 -10.396 9.779 1.00 77.38 110 ASP A N 1
ATOM 862 C CA . ASP A 1 110 ? 5.563 -9.396 10.856 1.00 77.38 110 ASP A CA 1
ATOM 863 C C . ASP A 1 110 ? 6.128 -8.032 10.424 1.00 77.38 110 ASP A C 1
ATOM 865 O O . ASP A 1 110 ? 6.960 -7.392 11.078 1.00 77.38 110 ASP A O 1
ATOM 869 N N . HIS A 1 111 ? 5.687 -7.585 9.249 1.00 79.81 111 HIS A N 1
ATOM 870 C CA . HIS A 1 111 ? 6.083 -6.297 8.693 1.00 79.81 111 HIS A CA 1
ATOM 871 C C . HIS A 1 111 ? 5.722 -5.136 9.631 1.00 79.81 111 HIS A C 1
ATOM 873 O O . HIS A 1 111 ? 6.394 -4.091 9.622 1.00 79.81 111 HIS A O 1
ATOM 879 N N . MET A 1 112 ? 4.662 -5.297 10.421 1.00 86.00 112 MET A N 1
ATOM 880 C CA . MET A 1 112 ? 4.100 -4.245 11.252 1.00 86.00 112 MET A CA 1
ATOM 881 C C . MET A 1 112 ? 4.735 -4.114 12.646 1.00 86.00 112 MET A C 1
ATOM 883 O O . MET A 1 112 ? 4.574 -3.043 13.243 1.00 86.00 112 MET A O 1
ATOM 887 N N . GLU A 1 113 ? 5.510 -5.084 13.152 1.00 81.12 113 GLU A N 1
ATOM 888 C CA . GLU A 1 113 ? 6.196 -4.979 14.457 1.00 81.12 113 GLU A CA 1
ATOM 889 C C . GLU A 1 113 ? 7.104 -3.740 14.520 1.00 81.12 113 GLU A C 1
ATOM 891 O O . GLU A 1 113 ? 6.878 -2.817 15.313 1.00 81.12 113 GLU A O 1
ATOM 896 N N . ALA A 1 114 ? 8.080 -3.638 13.612 1.00 72.06 114 ALA A N 1
ATOM 897 C CA . ALA A 1 114 ? 8.997 -2.493 13.559 1.00 72.06 114 ALA A CA 1
ATOM 898 C C . ALA A 1 114 ? 8.277 -1.162 13.239 1.00 72.06 114 ALA A C 1
ATOM 900 O O . ALA A 1 114 ? 8.729 -0.072 13.614 1.00 72.06 114 ALA A O 1
ATOM 901 N N . ARG A 1 115 ? 7.128 -1.245 12.557 1.00 80.38 115 ARG A N 1
ATOM 902 C CA . ARG A 1 115 ? 6.324 -0.109 12.075 1.00 80.38 115 ARG A CA 1
ATOM 903 C C . ARG A 1 115 ? 5.209 0.300 13.044 1.00 80.38 115 ARG A C 1
ATOM 905 O O . ARG A 1 115 ? 4.430 1.198 12.729 1.00 80.38 115 ARG A O 1
ATOM 912 N N . SER A 1 116 ? 5.176 -0.289 14.240 1.00 80.62 116 SER A N 1
ATOM 913 C CA . SER A 1 116 ? 4.289 0.091 15.351 1.00 80.62 116 SER A CA 1
ATOM 914 C C . SER A 1 116 ? 4.937 1.076 16.334 1.00 80.62 116 SER A C 1
ATOM 916 O O . SER A 1 116 ? 4.371 1.394 17.382 1.00 80.62 116 SER A O 1
ATOM 918 N N . SER A 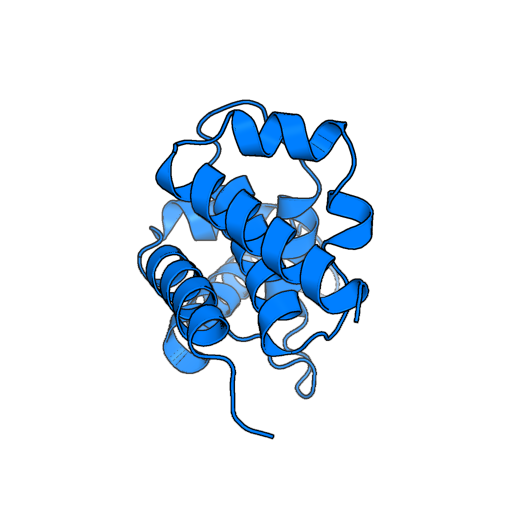1 117 ? 6.128 1.599 16.016 1.00 80.69 117 SER A N 1
ATOM 919 C CA . SER A 1 117 ? 6.799 2.588 16.864 1.00 80.69 117 SER A CA 1
ATOM 920 C C . SER A 1 117 ? 6.041 3.922 16.934 1.00 80.69 117 SER A C 1
ATOM 922 O O . SER A 1 117 ? 5.283 4.297 16.037 1.00 80.69 117 SER A O 1
ATOM 924 N N . GLN A 1 118 ? 6.301 4.703 17.990 1.00 78.12 118 GLN A N 1
ATOM 925 C CA . GLN A 1 118 ? 5.641 5.995 18.233 1.00 78.12 118 GLN A CA 1
ATOM 926 C C . GLN A 1 118 ? 5.754 6.985 17.060 1.00 78.12 118 GLN A C 1
ATOM 928 O O . GLN A 1 118 ? 4.871 7.824 16.885 1.00 78.12 118 GLN A O 1
ATOM 933 N N . ARG A 1 119 ? 6.829 6.899 16.263 1.00 81.19 119 ARG A N 1
ATOM 934 C CA . ARG A 1 119 ? 7.015 7.719 15.059 1.00 81.19 119 ARG A CA 1
ATOM 935 C C . ARG A 1 119 ? 5.965 7.384 13.999 1.00 81.19 119 ARG A C 1
ATOM 937 O O . ARG A 1 119 ? 5.300 8.290 13.515 1.00 81.19 119 ARG A O 1
ATOM 944 N N . PHE A 1 120 ? 5.801 6.103 13.676 1.00 87.69 120 PHE A N 1
ATOM 945 C CA . PHE A 1 120 ? 4.858 5.645 12.656 1.00 87.69 120 PHE A CA 1
ATOM 946 C C . PHE A 1 120 ? 3.405 5.875 13.070 1.00 87.69 120 PHE A C 1
ATOM 948 O O . PHE A 1 120 ? 2.617 6.367 12.268 1.00 87.69 120 PHE A O 1
ATOM 955 N N . LEU A 1 121 ? 3.068 5.634 14.343 1.00 90.56 121 LEU A N 1
ATOM 956 C CA . LEU A 1 121 ? 1.716 5.873 14.859 1.00 90.56 121 LEU A CA 1
ATOM 957 C C . LEU A 1 121 ? 1.250 7.321 14.650 1.00 90.56 121 LEU A C 1
ATOM 959 O O . LEU A 1 121 ? 0.107 7.544 14.256 1.00 90.56 121 LEU A O 1
ATOM 963 N N . LYS A 1 122 ? 2.132 8.306 14.866 1.00 90.44 122 LYS A N 1
ATOM 964 C CA . LYS A 1 122 ? 1.813 9.721 14.617 1.00 90.44 122 LYS A CA 1
ATOM 965 C C . LYS A 1 122 ? 1.545 9.995 13.139 1.00 90.44 122 LYS A C 1
ATOM 967 O O . LYS A 1 122 ? 0.603 10.714 12.823 1.00 90.44 122 LYS A O 1
ATOM 972 N N . SER A 1 123 ? 2.340 9.408 12.248 1.00 91.69 123 SER A N 1
ATOM 973 C CA . SER A 1 123 ? 2.144 9.540 10.803 1.00 91.69 123 SER A CA 1
ATOM 974 C C . SER A 1 123 ? 0.827 8.907 10.352 1.00 91.69 123 SER A C 1
ATOM 976 O O . SER A 1 123 ? 0.078 9.540 9.617 1.00 91.69 123 SER A O 1
ATOM 978 N N . TYR A 1 124 ? 0.465 7.727 10.866 1.00 93.12 124 TYR A N 1
ATOM 979 C CA . TYR A 1 124 ? -0.827 7.103 10.552 1.00 93.12 124 TYR A CA 1
ATOM 980 C C . TYR A 1 124 ? -2.016 7.943 11.024 1.00 93.12 124 TYR A C 1
ATOM 982 O O . TYR A 1 124 ? -3.020 8.041 10.325 1.00 93.12 124 TYR A O 1
ATOM 990 N N . GLN A 1 125 ? -1.916 8.570 12.196 1.00 92.44 125 GLN A N 1
ATOM 991 C CA . GLN A 1 125 ? -2.961 9.452 12.730 1.00 92.44 125 GLN A CA 1
ATOM 992 C C . GLN A 1 125 ? -3.141 10.741 11.917 1.00 92.44 125 GLN A C 1
ATOM 994 O O . GLN A 1 125 ? -4.210 11.342 11.972 1.00 92.44 125 GLN A O 1
ATOM 999 N N . ALA A 1 126 ? -2.110 11.168 11.184 1.00 92.94 126 ALA A N 1
ATOM 1000 C CA . ALA A 1 126 ? -2.137 12.369 10.354 1.00 92.94 126 ALA A CA 1
ATOM 1001 C C . ALA A 1 126 ? -2.671 12.130 8.926 1.00 92.94 126 ALA A C 1
ATOM 1003 O O . ALA A 1 126 ? -2.908 13.101 8.207 1.00 92.94 126 ALA A O 1
ATOM 1004 N N . LEU A 1 127 ? -2.852 10.869 8.515 1.00 93.81 127 LEU A N 1
ATOM 1005 C CA . LEU A 1 127 ? -3.426 10.493 7.218 1.00 93.81 127 LEU A CA 1
ATOM 1006 C C . LEU A 1 127 ? -4.922 10.857 7.121 1.00 93.81 127 LEU A C 1
ATOM 1008 O O . LEU A 1 127 ? -5.595 10.979 8.151 1.00 93.81 127 LEU A O 1
ATOM 1012 N N . PRO A 1 128 ? -5.491 10.934 5.899 1.00 93.31 128 PRO A N 1
ATOM 1013 C CA . PRO A 1 128 ? -6.936 11.017 5.720 1.00 93.31 128 PRO A CA 1
ATOM 1014 C C . PRO A 1 128 ? -7.659 9.875 6.446 1.00 93.31 128 PRO A C 1
ATOM 1016 O O . PRO A 1 128 ? -7.138 8.763 6.587 1.00 93.31 128 PRO A O 1
ATOM 1019 N N . SER A 1 129 ? -8.869 10.159 6.929 1.00 93.06 129 SER A N 1
ATOM 1020 C CA . SER A 1 129 ? -9.567 9.311 7.903 1.00 93.06 129 SER A CA 1
ATOM 1021 C C . SER A 1 129 ? -9.845 7.894 7.399 1.00 93.06 129 SER A C 1
ATOM 1023 O O . SER A 1 129 ? -9.768 6.954 8.189 1.00 93.06 129 SER A O 1
ATOM 1025 N N . GLU A 1 130 ? -10.116 7.726 6.105 1.00 92.56 130 GLU A N 1
ATOM 1026 C CA . GLU A 1 130 ? -10.299 6.422 5.459 1.00 92.56 130 GLU A CA 1
ATOM 1027 C C . GLU A 1 130 ? -9.070 5.512 5.581 1.00 92.56 130 GLU A C 1
ATOM 1029 O O . GLU A 1 130 ? -9.209 4.344 5.945 1.00 92.56 130 GLU A O 1
ATOM 1034 N N . TYR A 1 131 ? -7.866 6.051 5.376 1.00 95.12 131 TYR A N 1
ATOM 1035 C CA . TYR A 1 131 ? -6.616 5.310 5.529 1.00 95.12 131 TYR A CA 1
ATOM 1036 C C . TYR A 1 131 ? -6.260 5.125 7.003 1.00 95.12 131 TYR A C 1
ATOM 1038 O O . TYR A 1 131 ? -5.991 4.009 7.449 1.00 95.12 131 TYR A O 1
ATOM 1046 N N . SER A 1 132 ? -6.289 6.220 7.770 1.00 94.62 132 SER A N 1
ATOM 1047 C CA . SER A 1 132 ? -5.904 6.233 9.183 1.00 94.62 132 SER A CA 1
ATOM 1048 C C . SER A 1 132 ? -6.713 5.219 9.990 1.00 94.62 132 SER A C 1
ATOM 1050 O O . SER A 1 132 ? -6.151 4.402 10.720 1.00 94.62 132 SER A O 1
ATOM 1052 N N . LYS A 1 133 ? -8.038 5.205 9.804 1.00 95.00 133 LYS A N 1
ATOM 1053 C CA . LYS A 1 133 ? -8.929 4.281 10.505 1.00 95.00 133 LYS A CA 1
ATOM 1054 C C . LYS A 1 133 ? -8.591 2.824 10.201 1.00 95.00 133 LYS A C 1
ATOM 1056 O O . LYS A 1 133 ? -8.452 2.040 11.135 1.00 95.00 133 LYS A O 1
ATOM 1061 N N . LEU A 1 134 ? -8.434 2.468 8.924 1.00 95.62 134 LEU A N 1
ATOM 1062 C CA . LEU A 1 134 ? -8.146 1.089 8.525 1.00 95.62 134 LEU A CA 1
ATOM 1063 C C . LEU A 1 134 ? -6.786 0.609 9.041 1.00 95.62 134 LEU A C 1
ATOM 1065 O O . LEU A 1 134 ? -6.699 -0.504 9.559 1.00 95.62 134 LEU A O 1
ATOM 1069 N N . ILE A 1 135 ? -5.752 1.455 8.968 1.00 95.19 135 ILE A N 1
ATOM 1070 C CA . ILE A 1 135 ? -4.418 1.120 9.483 1.00 95.19 135 ILE A CA 1
ATOM 1071 C C . ILE A 1 135 ? -4.481 0.882 10.996 1.00 95.19 135 ILE A C 1
ATOM 1073 O O . ILE A 1 135 ? -4.008 -0.141 11.488 1.00 95.19 135 ILE A O 1
ATOM 1077 N N . MET A 1 136 ? -5.111 1.790 11.744 1.00 94.06 136 MET A N 1
ATOM 1078 C CA . MET A 1 136 ? -5.196 1.682 13.202 1.00 94.06 136 MET A CA 1
ATOM 1079 C C . MET A 1 136 ? -6.053 0.490 13.657 1.00 94.06 136 MET A C 1
ATOM 1081 O O . MET A 1 136 ? -5.685 -0.196 14.615 1.00 94.06 136 MET A O 1
ATOM 1085 N N . ASP A 1 137 ? -7.165 0.211 12.972 1.00 93.50 137 ASP A N 1
ATOM 1086 C CA . ASP A 1 137 ? -8.019 -0.945 13.264 1.00 93.50 137 ASP A CA 1
ATOM 1087 C C . ASP A 1 137 ? -7.292 -2.269 12.973 1.00 93.50 137 ASP A C 1
ATOM 1089 O O . ASP A 1 137 ? -7.373 -3.203 13.778 1.00 93.50 137 ASP A O 1
ATOM 1093 N N . GLY A 1 138 ? -6.530 -2.347 11.877 1.00 92.56 138 GLY A N 1
ATOM 1094 C CA . GLY A 1 138 ? -5.724 -3.525 11.557 1.00 92.56 138 GLY A CA 1
ATOM 1095 C C . GLY A 1 138 ? -4.562 -3.740 12.532 1.00 92.56 138 GLY A C 1
ATOM 1096 O O . GLY A 1 138 ? -4.380 -4.857 13.011 1.00 92.56 138 GLY A O 1
ATOM 1097 N N . LEU A 1 139 ? -3.843 -2.685 12.933 1.00 91.81 139 LEU A N 1
ATOM 1098 C CA . LEU A 1 139 ? -2.802 -2.778 13.970 1.00 91.81 139 LEU A CA 1
ATOM 1099 C C . LEU A 1 139 ? -3.366 -3.287 15.303 1.00 91.81 139 LEU A C 1
ATOM 1101 O O . LEU A 1 139 ? -2.800 -4.174 15.942 1.00 91.81 139 LEU A O 1
ATOM 1105 N N . LYS A 1 140 ? -4.524 -2.763 15.722 1.00 90.12 140 LYS A N 1
ATOM 1106 C CA . LYS A 1 140 ? -5.221 -3.240 16.923 1.00 90.12 140 LYS A CA 1
ATOM 1107 C C . LYS A 1 140 ? -5.610 -4.712 16.798 1.00 90.12 140 LYS A C 1
ATOM 1109 O O . LYS A 1 140 ? -5.544 -5.448 17.782 1.00 90.12 140 LYS A O 1
ATOM 1114 N N . TYR A 1 141 ? -6.043 -5.134 15.615 1.00 89.56 141 TYR A N 1
ATOM 1115 C CA . TYR A 1 141 ? -6.370 -6.526 15.345 1.00 89.56 141 TYR A CA 1
ATOM 1116 C C . TYR A 1 141 ? -5.142 -7.442 15.478 1.00 89.56 141 TYR A C 1
ATOM 1118 O O . TYR A 1 141 ? -5.241 -8.456 16.169 1.00 89.56 141 TYR A O 1
ATOM 1126 N N . LEU A 1 142 ? -3.992 -7.063 14.906 1.00 86.94 142 LEU A N 1
ATOM 1127 C CA . LEU A 1 142 ? -2.737 -7.815 15.035 1.00 86.94 142 LEU A CA 1
ATOM 1128 C C . LEU A 1 142 ? -2.281 -7.927 16.499 1.00 86.94 142 LEU A C 1
ATOM 1130 O O . LEU A 1 142 ? -2.049 -9.030 16.984 1.00 86.94 142 LEU A O 1
ATOM 1134 N N . ASN A 1 143 ? -2.283 -6.825 17.256 1.00 83.56 143 ASN A N 1
ATOM 1135 C CA . ASN A 1 143 ? -1.886 -6.833 18.673 1.00 83.56 143 ASN A CA 1
ATOM 1136 C C . ASN A 1 143 ? -2.757 -7.755 19.547 1.00 83.56 143 ASN A C 1
ATOM 1138 O O . ASN A 1 143 ? -2.268 -8.395 20.481 1.00 83.56 143 ASN A O 1
ATOM 1142 N N . ASN A 1 144 ? -4.057 -7.841 19.248 1.00 81.50 144 ASN A N 1
ATOM 1143 C CA . ASN A 1 144 ? -4.962 -8.741 19.962 1.00 81.50 144 ASN A CA 1
ATOM 1144 C C . ASN A 1 144 ? -4.722 -10.214 19.604 1.00 81.50 144 ASN A C 1
ATOM 1146 O O . ASN A 1 144 ? -4.961 -11.069 20.451 1.00 81.50 144 ASN A O 1
ATOM 1150 N N . LYS A 1 145 ? -4.270 -10.517 18.378 1.00 71.31 145 LYS A N 1
ATOM 1151 C CA . LYS A 1 145 ? -3.873 -11.877 17.979 1.00 71.31 145 LYS A CA 1
ATOM 1152 C C . LYS A 1 145 ? -2.625 -12.337 18.732 1.00 71.31 145 LYS A C 1
ATOM 1154 O O . LYS A 1 145 ? -2.617 -13.462 19.205 1.00 71.31 145 LYS A O 1
ATOM 1159 N N . SER A 1 146 ? -1.622 -11.474 18.889 1.00 60.47 146 SER A N 1
ATOM 1160 C CA . SER A 1 146 ? -0.365 -11.807 19.584 1.00 60.47 146 SER A CA 1
ATOM 1161 C C . SER A 1 146 ? -0.505 -11.953 21.108 1.00 60.47 146 SER A C 1
ATOM 1163 O O . SER A 1 146 ? 0.449 -12.333 21.778 1.00 60.47 146 SER A O 1
ATOM 1165 N N . SER A 1 147 ? -1.675 -11.626 21.670 1.00 55.09 147 SER A N 1
ATOM 1166 C CA . SER A 1 147 ? -1.971 -11.708 23.111 1.00 55.09 147 SER A CA 1
ATOM 1167 C C . SER A 1 147 ? -2.731 -12.985 23.516 1.00 55.09 147 SER A C 1
ATOM 1169 O O . SER A 1 147 ? -3.140 -13.099 24.674 1.00 55.09 147 SER A O 1
ATOM 1171 N N . ILE A 1 148 ? -2.968 -13.902 22.570 1.00 43.59 148 ILE A N 1
ATOM 1172 C CA . ILE A 1 148 ? -3.650 -15.198 22.753 1.00 43.59 148 ILE A CA 1
ATOM 1173 C C . ILE A 1 148 ? -2.617 -16.312 22.609 1.00 43.59 148 ILE A C 1
ATOM 1175 O O . ILE A 1 148 ? -2.668 -17.252 23.432 1.00 43.59 148 ILE A O 1
#

pLDDT: mean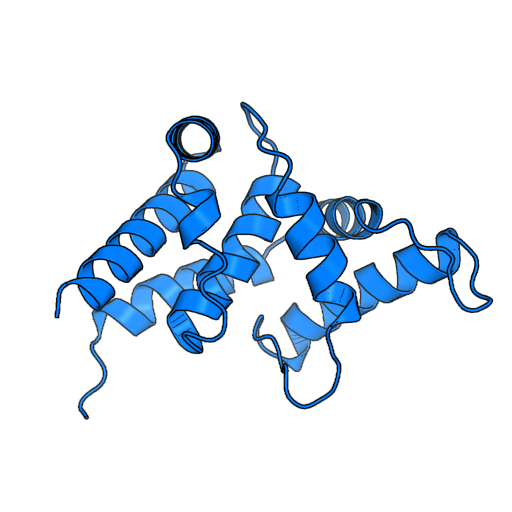 83.01, std 14.06, range [40.16, 96.56]

Organism: NCBI:txid1242689

Radius of gyration: 15.02 Å; chains: 1; bounding box: 37×38×40 Å